Protein AF-A0A524K9Z1-F1 (afdb_monomer)

Solvent-accessible surface area (backbone atoms only — not comparable to full-atom values): 7132 Å² total; per-residue (Å²): 140,82,87,85,86,83,87,78,88,83,81,84,80,97,80,76,71,67,73,62,54,54,52,52,52,53,52,51,51,51,55,64,69,67,51,78,83,83,82,76,74,99,53,95,66,70,88,69,88,67,90,90,70,89,63,47,56,59,92,80,84,84,31,37,86,36,70,69,39,33,73,72,55,42,66,46,41,68,66,55,51,52,41,33,39,64,39,36,74,43,70,43,70,88,71,46,81,44,62,52,98,60,48,37,76,46,112

Secondary structure (DSSP, 8-state):
--PPP----------SSSHHHHHHHHHHHHHHHTS----S-S-TTTT--S--S-----SS---TTSHHHHHTT----HHHHHHHHTT--EE-TTS-EE--SS--S--

Sequence (107 aa):
MAAAVLVLAASGMAAGAEQGLLHRADDIKAATAAMPAKDKSYSPYANRAYPTRPYFGDTHHHTANSGDAFFNGDRLGPEEAYRFARGEQVTSSTGIEVKLSRPMDFL

pLDDT: mean 78.12, std 22.02, range [35.31, 98.62]

Mean predicted aligned error: 16.41 Å

Radius of gyration: 41.53 Å; Cα contacts (8 Å, |Δi|>4): 87; chains: 1; bounding box: 53×26×131 Å

Foldseek 3Di:
DDDDDDDDDDDDDPPDPPVVVVVVVVVVVVVVVPDPPDDDDPDPCPPDPDDPDAQADDPDDDACVDPVVVVVQHDHHPVQVQCQLQFHWDQGSVRDIDTDPHHHPYD

Structure (mmCIF, N/CA/C/O backbone):
data_AF-A0A524K9Z1-F1
#
_entry.id   AF-A0A524K9Z1-F1
#
loop_
_atom_site.group_PDB
_atom_site.id
_atom_site.type_symbol
_atom_site.label_atom_id
_atom_site.label_alt_id
_atom_site.label_comp_id
_atom_site.label_asym_id
_atom_site.label_entity_id
_atom_site.label_seq_id
_atom_site.pdbx_PDB_ins_code
_atom_site.Cartn_x
_atom_site.Cartn_y
_atom_site.Cartn_z
_atom_site.occupancy
_atom_site.B_iso_or_equiv
_atom_site.auth_seq_id
_atom_site.aut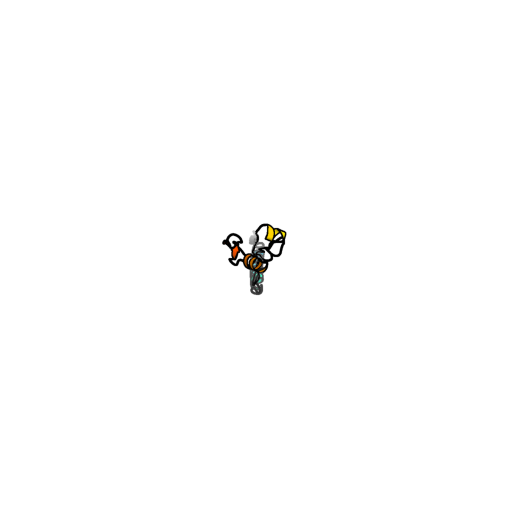h_comp_id
_atom_site.auth_asym_id
_atom_site.auth_atom_id
_atom_site.pdbx_PDB_model_num
ATOM 1 N N . MET A 1 1 ? 38.544 -17.663 -117.141 1.00 45.19 1 MET A N 1
ATOM 2 C CA . MET A 1 1 ? 39.557 -17.681 -116.059 1.00 45.19 1 MET A CA 1
ATOM 3 C C . MET A 1 1 ? 39.475 -16.320 -115.378 1.00 45.19 1 MET A C 1
ATOM 5 O O . MET A 1 1 ? 39.585 -15.348 -116.099 1.00 45.19 1 MET A O 1
ATOM 9 N N . ALA A 1 2 ? 39.173 -16.121 -114.099 1.00 39.25 2 ALA A N 1
ATOM 10 C CA . ALA A 1 2 ? 39.046 -16.988 -112.934 1.00 39.25 2 ALA A CA 1
ATOM 11 C C . ALA A 1 2 ? 37.897 -16.452 -112.047 1.00 39.25 2 ALA A C 1
ATOM 13 O O . ALA A 1 2 ? 37.700 -15.241 -111.972 1.00 39.25 2 ALA A O 1
ATOM 14 N N . ALA A 1 3 ? 37.131 -17.341 -111.413 1.00 38.28 3 ALA A N 1
ATOM 15 C CA . ALA A 1 3 ? 36.104 -16.979 -110.437 1.00 38.28 3 ALA A CA 1
ATOM 16 C C . ALA A 1 3 ? 36.734 -16.950 -109.036 1.00 38.28 3 ALA A C 1
ATOM 18 O O . ALA A 1 3 ? 37.383 -17.915 -108.636 1.00 38.28 3 ALA A O 1
ATOM 19 N N . ALA A 1 4 ? 36.565 -15.845 -108.310 1.00 39.56 4 ALA A N 1
ATOM 20 C CA . ALA A 1 4 ? 37.036 -15.699 -106.939 1.00 39.56 4 ALA A CA 1
ATOM 21 C C . ALA A 1 4 ? 35.982 -16.240 -105.961 1.00 39.56 4 ALA A C 1
ATOM 23 O O . ALA A 1 4 ? 34.847 -15.769 -105.931 1.00 39.56 4 ALA A O 1
ATOM 24 N N . VAL A 1 5 ? 36.374 -17.234 -105.165 1.00 43.34 5 VAL A N 1
ATOM 25 C CA . VAL A 1 5 ? 35.633 -17.714 -103.995 1.00 43.34 5 VAL A CA 1
ATOM 26 C C . VAL A 1 5 ? 36.049 -16.856 -102.805 1.00 43.34 5 VAL A C 1
ATOM 28 O O . VAL A 1 5 ? 37.233 -16.801 -102.478 1.00 43.34 5 VAL A O 1
ATOM 31 N N . LEU A 1 6 ? 35.088 -16.220 -102.136 1.00 35.31 6 LEU A N 1
ATOM 32 C CA . LEU A 1 6 ? 35.284 -15.660 -100.802 1.00 35.31 6 LEU A CA 1
ATOM 33 C C . LEU A 1 6 ? 34.222 -16.247 -99.873 1.00 35.31 6 LEU A C 1
ATOM 35 O O . LEU A 1 6 ? 33.067 -15.833 -99.879 1.00 35.31 6 LEU A O 1
ATOM 39 N N . VAL A 1 7 ? 34.632 -17.241 -99.088 1.00 42.94 7 VAL A N 1
ATOM 40 C CA . VAL A 1 7 ? 33.912 -17.677 -97.892 1.00 42.94 7 VAL A CA 1
ATOM 41 C C . VAL A 1 7 ? 34.475 -16.857 -96.740 1.00 42.94 7 VAL A C 1
ATOM 43 O O . VAL A 1 7 ? 35.656 -16.982 -96.424 1.00 42.94 7 VAL A O 1
ATOM 46 N N . LEU A 1 8 ? 33.642 -16.036 -96.104 1.00 38.06 8 LEU A N 1
ATOM 47 C CA . LEU A 1 8 ? 33.940 -15.513 -94.777 1.00 38.06 8 LEU A CA 1
ATOM 48 C C . LEU A 1 8 ? 32.784 -15.873 -93.847 1.00 38.06 8 LEU A C 1
ATOM 50 O O . LEU A 1 8 ? 31.710 -15.279 -93.891 1.00 38.06 8 LEU A O 1
ATOM 54 N N . ALA A 1 9 ? 33.019 -16.892 -93.026 1.00 46.72 9 ALA A N 1
ATOM 55 C CA . ALA A 1 9 ? 32.232 -17.150 -91.837 1.00 46.72 9 ALA A CA 1
ATOM 56 C C . ALA A 1 9 ? 32.603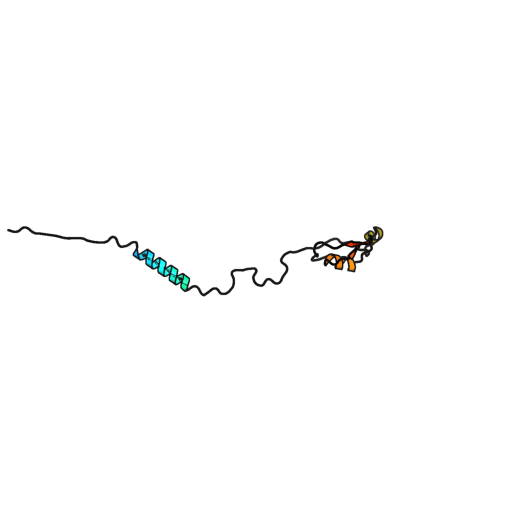 -16.095 -90.785 1.00 46.72 9 ALA A C 1
ATOM 58 O O . ALA A 1 9 ? 33.765 -15.993 -90.401 1.00 46.72 9 ALA A O 1
ATOM 59 N N . ALA A 1 10 ? 31.623 -15.330 -90.309 1.00 41.97 10 ALA A N 1
ATOM 60 C CA . ALA A 1 10 ? 31.737 -14.573 -89.069 1.00 41.97 10 ALA A CA 1
ATOM 61 C C . ALA A 1 10 ? 30.805 -15.221 -88.043 1.00 41.97 10 ALA A C 1
ATOM 63 O O . ALA A 1 10 ? 29.618 -14.919 -87.945 1.00 41.97 10 ALA A O 1
ATOM 64 N N . SER A 1 11 ? 31.360 -16.194 -87.330 1.00 47.41 11 SER A N 1
ATOM 65 C CA . SER A 1 11 ? 30.848 -16.696 -86.063 1.00 47.41 11 SER A CA 1
ATOM 66 C C . SER A 1 11 ? 31.181 -15.715 -84.935 1.00 47.41 11 SER A C 1
ATOM 68 O O . SER A 1 11 ? 32.319 -15.260 -84.849 1.00 47.41 11 SER A O 1
ATOM 70 N N . GLY A 1 12 ? 30.234 -15.511 -84.016 1.00 40.16 12 GLY A N 1
ATOM 71 C CA . GLY A 1 12 ? 30.471 -14.909 -82.697 1.00 40.16 12 GLY A CA 1
ATOM 72 C C . GLY A 1 12 ? 30.195 -13.400 -82.643 1.00 40.16 12 GLY A C 1
ATOM 73 O O . GLY A 1 12 ? 30.453 -12.685 -83.595 1.00 40.16 12 GLY A O 1
ATOM 74 N N . MET A 1 13 ? 29.643 -12.822 -81.577 1.00 43.31 13 MET A N 1
ATOM 75 C CA . MET A 1 13 ? 29.561 -13.263 -80.186 1.00 43.31 13 MET A CA 1
ATOM 76 C C . MET A 1 13 ? 28.288 -12.693 -79.546 1.00 43.31 13 MET A C 1
ATOM 78 O O . MET A 1 13 ? 28.147 -11.483 -79.394 1.00 43.31 13 MET A O 1
ATOM 82 N N . ALA A 1 14 ? 27.397 -13.575 -79.098 1.00 51.97 14 ALA A N 1
ATOM 83 C CA . ALA A 1 14 ? 26.523 -13.297 -77.967 1.00 51.97 14 ALA A CA 1
ATOM 84 C C . ALA A 1 14 ? 27.235 -13.837 -76.719 1.00 51.97 14 ALA A C 1
ATOM 86 O O . ALA A 1 14 ? 27.067 -14.997 -76.368 1.00 51.97 14 ALA A O 1
ATOM 87 N N . ALA A 1 15 ? 28.112 -13.044 -76.105 1.00 52.91 15 ALA A N 1
ATOM 88 C CA . ALA A 1 15 ? 28.769 -13.417 -74.850 1.00 52.91 15 ALA A CA 1
ATOM 89 C C . ALA A 1 15 ? 29.291 -12.158 -74.151 1.00 52.91 15 ALA A C 1
ATOM 91 O O . ALA A 1 15 ? 30.462 -11.813 -74.246 1.00 52.91 15 ALA A O 1
ATOM 92 N N . GLY A 1 16 ? 28.391 -11.422 -73.502 1.00 45.88 16 GLY A N 1
ATOM 93 C CA . GLY A 1 16 ? 28.773 -10.253 -72.701 1.00 45.88 16 GLY A CA 1
ATOM 94 C C . GLY A 1 16 ? 27.941 -10.038 -71.438 1.00 45.88 16 GLY A C 1
ATOM 95 O O . GLY A 1 16 ? 28.365 -9.291 -70.566 1.00 45.88 16 GLY A O 1
ATOM 96 N N . ALA A 1 17 ? 26.782 -10.693 -71.302 1.00 48.91 17 ALA A N 1
ATOM 97 C CA . ALA A 1 17 ? 25.879 -10.468 -70.171 1.00 48.91 17 ALA A CA 1
ATOM 98 C C . ALA A 1 17 ? 26.023 -11.504 -69.037 1.00 48.91 17 ALA A C 1
ATOM 100 O O . ALA A 1 17 ? 25.839 -11.151 -67.876 1.00 48.91 17 ALA A O 1
ATOM 101 N N . GLU A 1 18 ? 26.388 -12.759 -69.329 1.00 47.06 18 GLU A N 1
ATOM 102 C CA . GLU A 1 18 ? 26.460 -13.802 -68.287 1.00 47.06 18 GLU A CA 1
ATOM 103 C C . GLU A 1 18 ? 27.706 -13.701 -67.397 1.00 47.06 18 GLU A C 1
ATOM 105 O O . GLU A 1 18 ? 27.645 -13.984 -66.203 1.00 47.06 18 GLU A O 1
ATOM 110 N N . GLN A 1 19 ? 28.833 -13.231 -67.932 1.00 46.62 19 GLN A N 1
ATOM 111 C CA . GLN A 1 19 ? 30.118 -13.249 -67.221 1.00 46.62 19 GLN A CA 1
ATOM 112 C C . GLN A 1 19 ? 30.190 -12.260 -66.040 1.00 46.62 19 GLN A C 1
ATOM 114 O O . GLN A 1 19 ? 30.980 -12.458 -65.117 1.00 46.62 19 GLN A O 1
ATOM 119 N N . GLY A 1 20 ? 29.334 -11.229 -66.032 1.00 40.28 20 GLY A N 1
ATOM 120 C CA . GLY A 1 20 ? 29.210 -10.267 -64.929 1.00 40.28 20 GLY A CA 1
ATOM 121 C C . GLY A 1 20 ? 28.288 -10.721 -63.788 1.00 40.28 20 GLY A C 1
ATOM 122 O O . GLY A 1 20 ? 28.418 -10.232 -62.667 1.00 40.28 20 GLY A O 1
ATOM 123 N N . LEU A 1 21 ? 27.376 -11.669 -64.038 1.00 52.91 21 LEU A N 1
ATOM 124 C CA . LEU A 1 21 ? 26.465 -12.194 -63.014 1.00 52.91 21 LEU A CA 1
ATOM 125 C C . LEU A 1 21 ? 27.154 -13.238 -62.122 1.00 52.91 21 LEU A C 1
ATOM 127 O O . LEU A 1 21 ? 26.898 -13.288 -60.920 1.00 52.91 21 LEU A O 1
ATOM 131 N N . LEU A 1 22 ? 28.058 -14.026 -62.710 1.00 53.94 22 LEU A N 1
ATOM 132 C CA . LEU A 1 22 ? 28.828 -15.062 -62.018 1.00 53.94 22 LEU A CA 1
ATOM 133 C C . LEU A 1 22 ? 29.843 -14.447 -61.042 1.00 53.94 22 LEU A C 1
ATOM 135 O O . LEU A 1 22 ? 29.838 -14.806 -59.869 1.00 53.94 22 LEU A O 1
ATOM 139 N N . HIS A 1 23 ? 30.601 -13.428 -61.476 1.00 53.28 23 HIS A N 1
ATOM 140 C CA . HIS A 1 23 ? 31.504 -12.684 -60.586 1.00 53.28 23 HIS A CA 1
ATOM 141 C C . HIS A 1 23 ? 30.753 -12.056 -59.410 1.00 53.28 23 HIS A C 1
ATOM 143 O O . HIS A 1 23 ? 31.162 -12.226 -58.271 1.00 53.28 23 HIS A O 1
ATOM 149 N N . ARG A 1 24 ? 29.586 -11.439 -59.648 1.00 59.12 24 ARG A N 1
ATOM 150 C CA . ARG A 1 24 ? 28.768 -10.866 -58.570 1.00 59.12 24 ARG A CA 1
ATOM 151 C C . ARG A 1 24 ? 28.317 -11.921 -57.553 1.00 59.12 24 ARG A C 1
ATOM 153 O O . ARG A 1 24 ? 28.231 -11.611 -56.371 1.00 59.12 24 ARG A O 1
ATOM 160 N N . ALA A 1 25 ? 28.006 -13.143 -57.981 1.00 58.72 25 ALA A N 1
ATOM 1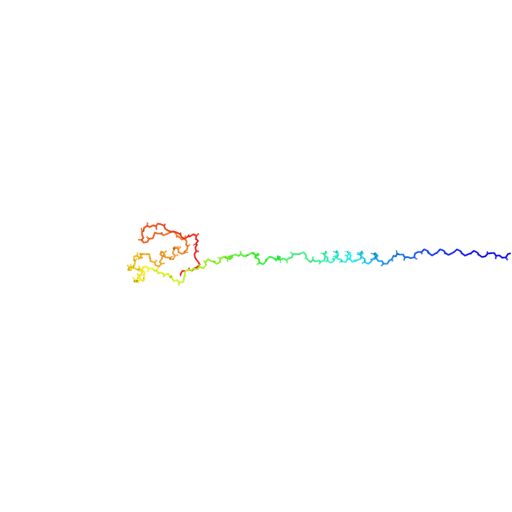61 C CA . ALA A 1 25 ? 27.619 -14.221 -57.071 1.00 58.72 25 ALA A CA 1
ATOM 162 C C . ALA A 1 25 ? 28.804 -14.708 -56.218 1.00 58.72 25 ALA A C 1
ATOM 164 O O . ALA A 1 25 ? 28.641 -14.939 -55.017 1.00 58.72 25 ALA A O 1
ATOM 165 N N . ASP A 1 26 ? 29.991 -14.798 -56.816 1.00 64.25 26 ASP A N 1
ATOM 166 C CA . ASP A 1 26 ? 31.227 -15.171 -56.127 1.00 64.25 26 ASP A CA 1
ATOM 167 C C . ASP A 1 26 ? 31.713 -14.065 -55.175 1.00 64.25 26 ASP A C 1
ATOM 169 O O . ASP A 1 26 ? 32.117 -14.360 -54.049 1.00 64.25 26 ASP A O 1
ATOM 173 N N . ASP A 1 27 ? 31.554 -12.796 -55.558 1.00 61.59 27 ASP A N 1
ATOM 174 C CA . ASP A 1 27 ? 31.836 -11.618 -54.730 1.00 61.59 27 ASP A CA 1
ATOM 17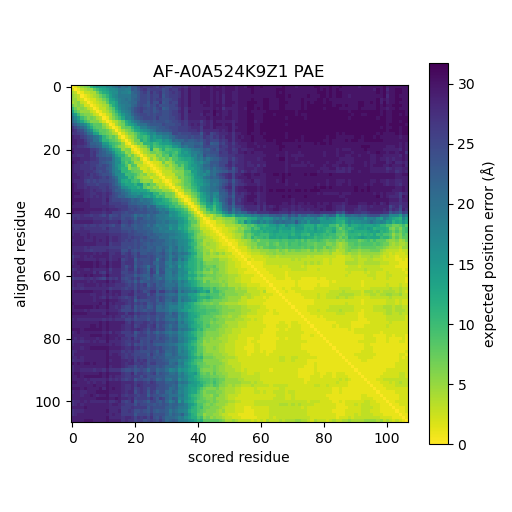5 C C . ASP A 1 27 ? 30.909 -11.560 -53.505 1.00 61.59 27 ASP A C 1
ATOM 177 O O . ASP A 1 27 ? 31.350 -11.294 -52.385 1.00 61.59 27 ASP A O 1
ATOM 181 N N . ILE A 1 28 ? 29.617 -11.863 -53.689 1.00 60.34 28 ILE A N 1
ATOM 182 C CA . ILE A 1 28 ? 28.626 -11.942 -52.602 1.00 60.34 28 ILE A CA 1
ATOM 183 C C . ILE A 1 28 ? 28.961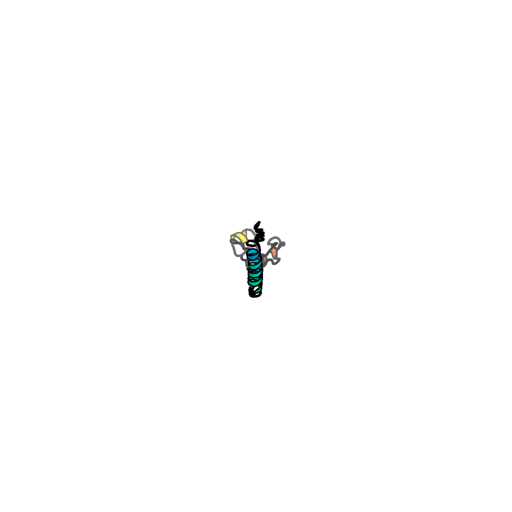 -13.108 -51.663 1.00 60.34 28 ILE A C 1
ATOM 185 O O . ILE A 1 28 ? 28.917 -12.951 -50.442 1.00 60.34 28 ILE A O 1
ATOM 189 N N . LYS A 1 29 ? 29.345 -14.264 -52.214 1.00 61.97 29 LYS A N 1
ATOM 190 C CA . LYS A 1 29 ? 29.733 -15.451 -51.443 1.00 61.97 29 LYS A CA 1
ATOM 191 C C . LYS A 1 29 ? 31.009 -15.208 -50.629 1.00 61.97 29 LYS A C 1
ATOM 193 O O . LYS A 1 29 ? 31.042 -15.540 -49.442 1.00 61.97 29 LYS A O 1
ATOM 198 N N . ALA A 1 30 ? 32.021 -14.575 -51.220 1.00 62.53 30 ALA A N 1
ATOM 199 C CA . ALA A 1 30 ? 33.259 -14.189 -50.545 1.00 62.53 30 ALA A CA 1
ATOM 200 C C . ALA A 1 30 ? 33.014 -13.134 -49.453 1.00 62.53 30 ALA A C 1
ATOM 202 O O . ALA A 1 30 ? 33.539 -13.264 -48.346 1.00 62.53 30 ALA A O 1
ATOM 203 N N . ALA A 1 31 ? 32.145 -12.150 -49.709 1.00 60.72 31 ALA A N 1
ATOM 204 C CA . ALA A 1 31 ? 31.743 -11.156 -48.716 1.00 60.72 31 ALA A CA 1
ATOM 205 C C . ALA A 1 31 ? 30.998 -11.786 -47.524 1.00 60.72 31 ALA A C 1
ATOM 207 O O . ALA A 1 31 ? 31.245 -11.403 -46.381 1.00 60.72 31 ALA A O 1
ATOM 208 N N . THR A 1 32 ? 30.142 -12.792 -47.754 1.00 58.59 32 THR A N 1
ATOM 209 C CA . THR A 1 32 ? 29.475 -13.530 -46.663 1.00 58.59 32 THR A CA 1
ATOM 210 C C . THR A 1 32 ? 30.416 -14.445 -45.876 1.00 58.59 32 THR A C 1
ATOM 212 O O . THR A 1 32 ? 30.211 -14.634 -44.680 1.00 58.59 32 THR A O 1
ATOM 215 N N . ALA A 1 33 ? 31.464 -14.980 -46.511 1.00 61.31 33 ALA A N 1
ATOM 216 C CA . ALA A 1 33 ? 32.469 -15.826 -45.864 1.00 61.31 33 ALA A CA 1
ATOM 217 C C . ALA A 1 33 ? 33.495 -15.026 -45.036 1.00 61.31 33 ALA A C 1
ATOM 219 O O . ALA A 1 33 ? 34.099 -15.574 -44.116 1.00 61.31 33 ALA A O 1
ATOM 220 N N . ALA A 1 34 ? 33.674 -13.737 -45.343 1.00 57.81 34 ALA A N 1
ATOM 221 C CA . ALA A 1 34 ? 34.571 -12.823 -44.636 1.00 57.81 34 ALA A CA 1
ATOM 222 C C . ALA A 1 34 ? 33.902 -12.071 -43.471 1.00 57.81 34 ALA A C 1
ATOM 224 O O . ALA A 1 34 ? 34.567 -11.295 -42.781 1.00 57.81 34 ALA A O 1
ATOM 225 N N . MET A 1 35 ? 32.600 -12.278 -43.227 1.00 54.69 35 MET A N 1
ATOM 226 C CA . MET A 1 35 ? 31.961 -11.712 -42.042 1.00 54.69 35 MET A CA 1
ATOM 227 C C . MET A 1 35 ? 32.471 -12.460 -40.805 1.00 54.69 35 MET A C 1
ATOM 229 O O . MET A 1 35 ? 32.289 -13.678 -40.722 1.00 54.69 35 MET A O 1
ATOM 233 N N . PRO A 1 36 ? 33.105 -11.773 -39.837 1.00 60.62 36 PRO A N 1
ATOM 234 C CA . PRO A 1 36 ? 33.557 -12.420 -38.616 1.00 60.62 36 PRO A CA 1
ATOM 235 C C . PRO A 1 36 ? 32.370 -13.117 -37.949 1.00 60.62 36 PRO A C 1
ATOM 237 O O . PRO A 1 36 ? 31.287 -12.542 -37.807 1.00 60.62 36 PRO A O 1
ATOM 240 N N . ALA A 1 37 ? 32.574 -14.382 -37.580 1.00 60.25 37 ALA A N 1
ATOM 241 C CA . ALA A 1 37 ? 31.577 -15.217 -36.939 1.00 60.25 37 ALA A CA 1
ATOM 242 C C . ALA A 1 37 ? 31.078 -14.555 -35.645 1.00 60.25 37 ALA A C 1
ATOM 244 O O . ALA A 1 37 ? 31.718 -14.622 -34.607 1.00 60.25 37 ALA A O 1
ATOM 245 N N . LYS A 1 38 ? 29.919 -13.901 -35.755 1.00 61.59 38 LYS A N 1
ATOM 246 C CA . LYS A 1 38 ? 28.857 -13.782 -34.752 1.00 61.59 38 LYS A CA 1
ATOM 247 C C . LYS A 1 38 ? 29.329 -13.729 -33.292 1.00 61.59 38 LYS A C 1
ATOM 249 O O . LYS A 1 38 ? 28.938 -14.579 -32.498 1.00 61.59 38 LYS A O 1
ATOM 254 N N . ASP A 1 39 ? 30.054 -12.680 -32.915 1.00 61.34 39 ASP A N 1
ATOM 255 C CA . ASP A 1 39 ? 30.222 -12.357 -31.501 1.00 61.34 39 ASP A CA 1
ATOM 256 C C . ASP A 1 39 ? 29.209 -11.297 -31.050 1.00 61.34 39 ASP A C 1
ATOM 258 O O . ASP A 1 39 ? 29.217 -10.151 -31.496 1.00 61.34 39 ASP A O 1
ATOM 262 N N . LYS A 1 40 ? 28.372 -11.735 -30.097 1.00 61.59 40 LYS A N 1
ATOM 263 C CA . LYS A 1 40 ? 27.518 -10.966 -29.172 1.00 61.59 40 LYS A CA 1
ATOM 264 C C . LYS A 1 40 ? 26.161 -10.497 -29.714 1.00 61.59 40 LYS A C 1
ATOM 266 O O . LYS A 1 40 ? 25.920 -9.329 -29.968 1.00 61.59 40 LYS A O 1
ATOM 271 N N . SER A 1 41 ? 25.248 -11.471 -29.777 1.00 62.62 41 SER A N 1
ATOM 272 C CA . SER A 1 41 ? 23.807 -11.363 -29.484 1.00 62.62 41 SER A CA 1
ATOM 273 C C . SER A 1 41 ? 23.089 -10.068 -29.909 1.00 62.62 41 SER A C 1
ATOM 275 O O . SER A 1 41 ? 23.100 -9.072 -29.195 1.00 62.62 41 SER A O 1
ATOM 277 N N . TYR A 1 42 ? 22.282 -10.154 -30.971 1.00 67.62 42 TYR A N 1
ATOM 278 C CA . TYR A 1 42 ? 21.231 -9.179 -31.325 1.00 67.62 42 TYR A CA 1
ATOM 279 C C . TYR A 1 42 ? 20.090 -9.092 -30.274 1.00 67.62 42 TYR A C 1
ATOM 281 O O . TYR A 1 42 ? 19.051 -8.494 -30.524 1.00 67.62 42 TYR A O 1
ATOM 289 N N . SER A 1 43 ? 20.227 -9.718 -29.098 1.00 79.50 43 SER A N 1
ATOM 290 C CA . SER A 1 43 ? 19.169 -9.778 -28.085 1.00 79.50 43 SER A CA 1
ATOM 291 C C . SER A 1 43 ? 19.340 -8.686 -27.020 1.00 79.50 43 SER A C 1
ATOM 293 O O . SER A 1 43 ? 20.164 -8.854 -26.116 1.00 79.50 43 SER A O 1
ATOM 295 N N . PRO A 1 44 ? 18.530 -7.609 -27.046 1.00 73.81 44 PRO A N 1
ATOM 296 C CA . PRO A 1 44 ? 18.560 -6.542 -26.037 1.00 73.81 44 PRO A CA 1
ATOM 297 C C . PRO A 1 44 ? 18.102 -6.999 -24.640 1.00 73.81 44 PRO A C 1
ATOM 299 O O . PRO A 1 44 ? 18.198 -6.249 -23.670 1.00 73.81 44 PRO A O 1
ATOM 302 N N . TYR A 1 45 ? 17.596 -8.229 -24.526 1.00 78.62 45 TYR A N 1
ATOM 303 C CA . TYR A 1 45 ? 17.111 -8.825 -23.282 1.00 78.62 45 TYR A CA 1
ATOM 304 C C . TYR A 1 45 ? 18.060 -9.882 -22.701 1.00 78.62 45 TYR A C 1
ATOM 306 O O . TYR A 1 45 ? 17.757 -10.450 -21.651 1.00 78.62 45 TYR A O 1
ATOM 314 N N . ALA A 1 46 ? 19.191 -10.170 -23.356 1.00 85.56 46 ALA A N 1
ATOM 315 C CA . ALA A 1 46 ? 20.143 -11.155 -22.853 1.00 85.56 46 ALA A CA 1
ATOM 316 C C . ALA A 1 46 ? 20.654 -10.769 -21.451 1.00 85.56 46 ALA A C 1
ATOM 318 O O . ALA A 1 46 ? 21.004 -9.616 -21.205 1.00 85.56 46 ALA A O 1
ATOM 319 N N . ASN A 1 47 ? 20.707 -11.750 -20.542 1.00 81.94 47 ASN A N 1
ATOM 320 C CA . ASN A 1 47 ? 21.189 -11.612 -19.159 1.00 81.94 47 ASN A CA 1
ATOM 321 C C . ASN A 1 47 ? 20.413 -10.616 -18.279 1.00 81.94 47 ASN A C 1
ATOM 323 O O . ASN A 1 47 ? 20.955 -10.077 -17.313 1.00 81.94 47 ASN A O 1
ATOM 327 N N . ARG A 1 48 ? 19.133 -10.367 -18.574 1.00 84.56 48 ARG A N 1
ATOM 328 C CA . ARG A 1 48 ? 18.286 -9.558 -17.695 1.00 84.56 48 ARG A CA 1
ATOM 329 C C . ARG A 1 48 ? 18.003 -10.300 -16.383 1.00 84.56 48 ARG A C 1
ATOM 331 O O . ARG A 1 48 ? 17.319 -11.316 -16.388 1.00 84.56 48 ARG A O 1
ATOM 338 N N . ALA A 1 49 ? 18.472 -9.742 -15.270 1.00 87.56 49 ALA A N 1
ATOM 339 C CA . ALA A 1 49 ? 18.275 -10.280 -13.920 1.00 87.56 49 ALA A CA 1
ATOM 340 C C . ALA A 1 49 ? 17.382 -9.386 -13.033 1.00 87.56 49 ALA A C 1
ATOM 342 O O . ALA A 1 49 ? 17.495 -9.408 -11.813 1.00 87.56 49 ALA A O 1
ATOM 343 N N . TYR A 1 50 ? 16.514 -8.571 -13.641 1.00 84.81 50 TYR A N 1
ATOM 344 C CA . TYR A 1 50 ? 15.625 -7.643 -12.936 1.00 84.81 50 TYR A CA 1
ATOM 345 C C . TYR A 1 50 ? 14.160 -7.808 -13.374 1.00 84.81 50 TYR A C 1
ATOM 347 O O . TYR A 1 50 ? 13.910 -8.221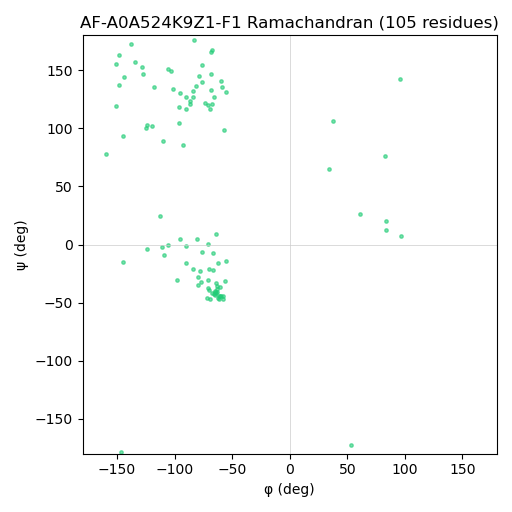 -14.515 1.00 84.81 50 TYR A O 1
ATOM 355 N N . PRO A 1 51 ? 13.183 -7.478 -12.504 1.00 83.75 51 PRO A N 1
ATOM 356 C CA . PRO A 1 51 ? 11.763 -7.553 -12.839 1.00 83.75 51 PRO A CA 1
ATOM 357 C C . PRO A 1 51 ? 11.408 -6.660 -14.034 1.00 83.75 51 PRO A C 1
ATOM 359 O O . PRO A 1 51 ? 11.902 -5.544 -14.166 1.00 83.75 51 PRO A O 1
ATOM 362 N N . THR A 1 52 ? 10.534 -7.143 -14.918 1.00 88.94 52 THR A N 1
ATOM 363 C CA . THR A 1 52 ? 10.095 -6.414 -16.129 1.00 88.94 52 THR A CA 1
ATOM 364 C C . THR A 1 52 ? 8.644 -5.968 -16.084 1.00 88.94 52 THR A C 1
ATOM 366 O O . THR A 1 52 ? 8.158 -5.335 -17.019 1.00 88.94 52 THR A O 1
ATOM 369 N N . ARG A 1 53 ? 7.949 -6.317 -15.004 1.00 90.19 53 ARG A N 1
ATOM 370 C CA . ARG A 1 53 ? 6.550 -5.996 -14.771 1.00 90.19 53 ARG A CA 1
ATOM 371 C C . ARG A 1 53 ? 6.488 -5.157 -13.501 1.00 90.19 53 ARG A C 1
ATOM 373 O O . ARG A 1 53 ? 6.618 -5.747 -12.432 1.00 90.19 53 ARG A O 1
ATOM 380 N N . PRO A 1 54 ? 6.334 -3.827 -13.604 1.00 90.75 54 PRO A N 1
ATOM 381 C CA . PRO A 1 54 ? 6.063 -3.021 -12.427 1.00 90.75 54 PRO A CA 1
ATOM 382 C C . PRO A 1 54 ? 4.686 -3.414 -11.895 1.00 90.75 54 PRO A C 1
ATOM 384 O O . PRO A 1 54 ? 3.699 -3.461 -12.637 1.00 90.75 54 PRO A O 1
ATOM 387 N N . TYR A 1 55 ? 4.636 -3.749 -10.617 1.00 92.44 55 TYR A N 1
ATOM 388 C CA . TYR A 1 55 ? 3.408 -4.043 -9.900 1.00 92.44 55 TYR A CA 1
ATOM 389 C C . TYR A 1 55 ? 2.812 -2.794 -9.256 1.00 92.44 55 TYR A C 1
ATOM 391 O O . TYR A 1 55 ? 1.609 -2.800 -8.966 1.00 92.44 55 TYR A O 1
ATOM 399 N N . PHE A 1 56 ? 3.605 -1.723 -9.139 1.00 94.56 56 PHE A N 1
ATOM 400 C CA . PHE A 1 56 ? 3.226 -0.475 -8.481 1.00 94.56 56 PHE A CA 1
ATOM 401 C C . PHE A 1 56 ? 2.711 -0.737 -7.059 1.00 94.56 56 PHE A C 1
ATOM 403 O O . PHE A 1 56 ? 2.811 -1.851 -6.536 1.00 94.56 56 PHE A O 1
ATOM 410 N N . GLY A 1 57 ? 2.199 0.300 -6.418 1.00 96.19 57 GLY A N 1
ATOM 411 C CA . GLY A 1 57 ? 1.755 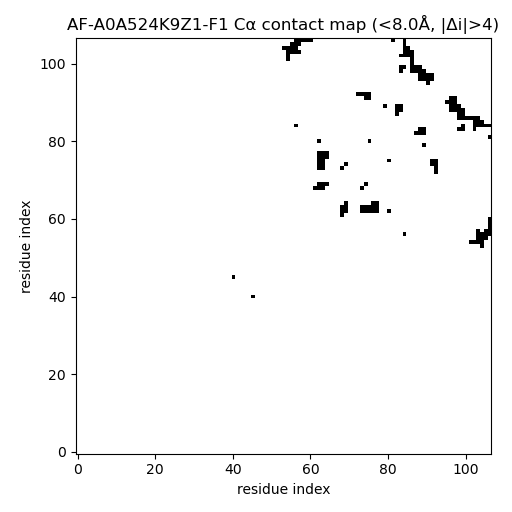0.246 -5.041 1.00 96.19 57 GLY A CA 1
ATOM 412 C C . GLY A 1 57 ? 0.573 1.149 -4.771 1.00 96.19 57 GLY A C 1
ATOM 413 O O . GLY A 1 57 ? 0.056 1.811 -5.676 1.00 96.19 57 GLY A O 1
ATOM 414 N N . ASP A 1 58 ? 0.160 1.143 -3.515 1.00 96.75 58 ASP A N 1
ATOM 415 C CA . ASP A 1 58 ? -0.795 2.106 -2.992 1.00 96.75 58 ASP A CA 1
ATOM 416 C C . ASP A 1 58 ? -0.075 3.433 -2.716 1.00 96.75 58 ASP A C 1
ATOM 418 O O . ASP A 1 58 ? 1.100 3.454 -2.359 1.00 96.75 58 ASP A O 1
ATOM 422 N N . THR A 1 59 ? -0.759 4.552 -2.926 1.00 97.12 59 THR A N 1
ATOM 423 C CA . THR A 1 59 ? -0.241 5.888 -2.587 1.00 97.12 59 THR A CA 1
ATOM 424 C C . THR A 1 59 ? -0.968 6.499 -1.398 1.00 97.12 59 THR A C 1
ATOM 426 O O . THR A 1 59 ? -0.579 7.566 -0.926 1.00 97.12 59 THR A O 1
ATOM 429 N N . HIS A 1 60 ? -2.058 5.876 -0.951 1.00 97.00 60 HIS A N 1
ATOM 430 C CA . HIS A 1 60 ? -2.879 6.362 0.143 1.00 97.00 60 HIS A CA 1
ATOM 431 C C . HIS A 1 60 ? -3.412 5.169 0.928 1.00 97.00 60 HIS A C 1
ATOM 433 O O . HIS A 1 60 ? -4.489 4.649 0.651 1.00 97.00 60 HIS A O 1
ATOM 439 N N . HIS A 1 61 ? -2.682 4.798 1.974 1.00 95.81 61 HIS A N 1
ATOM 440 C CA . HIS A 1 61 ? -3.044 3.684 2.836 1.00 95.81 61 HIS A CA 1
ATOM 441 C C . HIS A 1 61 ? -3.304 4.141 4.273 1.00 95.81 61 HIS A C 1
ATOM 443 O O . HIS A 1 61 ? -2.536 4.919 4.842 1.00 95.81 61 HIS A O 1
ATOM 449 N N . HIS A 1 62 ? -4.383 3.638 4.870 1.00 97.44 62 HIS A N 1
ATOM 450 C CA . HIS A 1 62 ? -4.711 3.863 6.273 1.00 97.44 62 HIS A CA 1
ATOM 451 C C . HIS A 1 62 ? -4.366 2.631 7.102 1.00 97.44 62 HIS A C 1
ATOM 453 O O . HIS A 1 62 ? -4.425 1.507 6.619 1.00 97.44 62 HIS A O 1
ATOM 459 N N . THR A 1 63 ? -4.007 2.867 8.358 1.00 98.00 63 THR A N 1
ATOM 460 C CA . THR A 1 63 ? -3.781 1.815 9.353 1.00 98.00 63 THR A CA 1
ATOM 461 C C . THR A 1 63 ? -4.402 2.250 10.672 1.00 98.00 63 THR A C 1
ATOM 463 O O . THR A 1 63 ? -4.737 3.429 10.851 1.00 98.00 63 THR A O 1
ATOM 466 N N . ALA A 1 64 ? -4.431 1.354 11.655 1.00 98.06 64 ALA A N 1
ATOM 467 C CA . ALA A 1 64 ? -4.808 1.653 13.035 1.00 98.06 64 ALA A CA 1
ATOM 468 C C . ALA A 1 64 ? -3.983 2.788 13.685 1.00 98.06 64 ALA A C 1
ATOM 470 O O . ALA A 1 64 ? -4.383 3.313 14.721 1.00 98.06 64 ALA A O 1
ATOM 471 N N . ASN A 1 65 ? -2.855 3.200 13.088 1.00 97.31 65 ASN A N 1
ATOM 472 C CA . ASN A 1 65 ? -2.078 4.359 13.535 1.00 97.31 65 ASN A CA 1
ATOM 473 C C . ASN A 1 65 ? -2.712 5.714 13.149 1.00 97.31 65 ASN A C 1
ATOM 475 O O . ASN A 1 65 ? -2.225 6.770 13.544 1.00 97.31 65 ASN A O 1
ATOM 479 N N . SER A 1 66 ? -3.788 5.698 12.361 1.00 97.38 66 SER A N 1
ATOM 480 C CA . SER A 1 66 ? -4.599 6.874 12.050 1.00 97.38 66 SER A CA 1
ATOM 481 C C . SER A 1 66 ? -5.875 6.868 12.891 1.00 97.38 66 SER A C 1
ATOM 483 O O . SER A 1 66 ? -6.531 5.837 13.041 1.00 97.38 66 SER A O 1
ATOM 485 N N . GLY A 1 67 ? -6.214 8.018 13.482 1.00 97.94 67 GLY A N 1
ATOM 486 C CA . GLY A 1 67 ? -7.358 8.118 14.391 1.00 97.94 67 GLY A CA 1
ATOM 487 C C . GLY A 1 67 ? -8.675 7.785 13.695 1.00 97.94 67 GLY A C 1
ATOM 488 O O . GLY A 1 67 ? -9.467 7.011 14.217 1.00 97.94 67 GLY A O 1
ATOM 489 N N . ASP A 1 68 ? -8.886 8.311 12.493 1.00 97.38 68 ASP A N 1
ATOM 490 C CA . ASP A 1 68 ? -10.070 8.064 11.673 1.00 97.38 68 ASP A CA 1
ATOM 491 C C . ASP A 1 68 ? -10.232 6.586 11.296 1.00 97.38 68 ASP A C 1
ATOM 493 O O . ASP A 1 68 ? -11.317 6.034 11.481 1.00 97.38 68 ASP A O 1
ATOM 497 N N . ALA A 1 69 ? -9.172 5.911 10.841 1.00 98.00 69 ALA A N 1
ATOM 498 C CA . ALA A 1 69 ? -9.267 4.489 10.513 1.00 98.00 69 ALA A CA 1
ATOM 499 C C . ALA A 1 69 ? -9.500 3.638 11.763 1.00 98.00 69 ALA A C 1
ATOM 501 O O . ALA A 1 69 ? -10.360 2.755 11.758 1.00 98.00 69 ALA A O 1
ATOM 502 N N . PHE A 1 70 ? -8.812 3.951 12.866 1.00 97.62 70 PHE A N 1
ATOM 503 C CA . PHE A 1 70 ? -9.031 3.266 14.135 1.00 97.62 70 PHE A CA 1
ATOM 504 C C . PHE A 1 70 ? -10.473 3.442 14.636 1.00 97.62 70 PHE A C 1
ATOM 506 O O . PHE A 1 70 ? -11.099 2.467 15.069 1.00 97.62 70 PHE A O 1
ATOM 513 N N . PHE A 1 71 ? -11.028 4.656 14.563 1.00 98.06 71 PHE A N 1
ATOM 514 C CA . PHE A 1 71 ? -12.425 4.916 14.924 1.00 98.06 71 PHE A CA 1
ATOM 515 C C . PHE A 1 71 ? -13.403 4.186 13.997 1.00 98.06 71 PHE A C 1
ATOM 517 O O . PHE A 1 71 ? -14.427 3.698 14.471 1.00 98.06 71 PHE A O 1
ATOM 524 N N . ASN A 1 72 ? -13.056 4.024 12.719 1.00 97.75 72 ASN A N 1
ATOM 525 C CA . ASN A 1 72 ? -13.845 3.276 11.739 1.00 97.75 72 ASN A CA 1
ATOM 526 C C . ASN A 1 72 ? -13.652 1.747 11.809 1.00 97.75 72 ASN A C 1
ATOM 528 O O . ASN A 1 72 ? -14.235 1.021 11.006 1.00 97.75 72 ASN A O 1
ATOM 532 N N . GLY A 1 73 ? -12.888 1.244 12.783 1.00 97.50 73 GLY A N 1
ATOM 533 C CA . GLY A 1 73 ? -12.778 -0.187 13.074 1.00 97.50 73 GLY A CA 1
ATOM 534 C C . GLY A 1 73 ? -11.572 -0.893 12.458 1.00 97.50 73 GLY A C 1
ATOM 535 O O . GLY A 1 73 ? -11.472 -2.110 12.605 1.00 97.50 73 GLY A O 1
ATOM 536 N N . ASP A 1 74 ? -10.642 -0.166 11.835 1.00 97.81 74 ASP A N 1
ATOM 537 C CA . ASP A 1 74 ? -9.357 -0.739 11.441 1.00 97.81 74 ASP A CA 1
ATOM 538 C C . ASP A 1 74 ? -8.516 -1.067 12.685 1.00 97.81 74 ASP A C 1
ATOM 540 O O . ASP A 1 74 ? -8.407 -0.290 13.644 1.00 97.81 74 ASP A O 1
ATOM 544 N N . ARG A 1 75 ? -7.959 -2.272 12.693 1.00 97.75 75 ARG A N 1
ATOM 545 C CA . ARG A 1 75 ? -7.135 -2.826 13.771 1.00 97.75 75 ARG A CA 1
ATOM 546 C C . ARG A 1 75 ? -5.760 -3.278 13.288 1.00 97.75 75 ARG A C 1
ATOM 548 O O . ARG A 1 75 ? -4.968 -3.687 14.129 1.00 97.75 75 ARG A O 1
ATOM 555 N N . LEU A 1 76 ? -5.469 -3.207 11.987 1.00 98.12 76 LEU A N 1
ATOM 556 C CA . LEU A 1 76 ? -4.165 -3.593 11.449 1.00 98.12 76 LEU A CA 1
ATOM 557 C C . LEU A 1 76 ? -3.190 -2.422 11.580 1.00 98.12 76 LEU A C 1
ATOM 559 O O . LEU A 1 76 ? -3.507 -1.283 11.236 1.00 98.12 76 LEU A O 1
ATOM 563 N N . GLY A 1 77 ? -1.996 -2.696 12.095 1.00 98.00 77 GLY A N 1
ATOM 564 C CA . GLY A 1 77 ? -0.929 -1.715 12.186 1.00 98.00 77 GLY A CA 1
ATOM 565 C C . GLY A 1 77 ? -0.137 -1.582 10.879 1.00 98.00 77 GLY A C 1
ATOM 566 O O . GLY A 1 77 ? -0.337 -2.339 9.923 1.00 98.00 77 GLY A O 1
ATOM 567 N N . PRO A 1 78 ? 0.823 -0.638 10.835 1.00 97.69 78 PRO A N 1
ATOM 568 C CA . PRO A 1 78 ? 1.727 -0.473 9.695 1.00 97.69 78 PRO A CA 1
ATOM 569 C C . PRO A 1 78 ? 2.514 -1.735 9.331 1.00 97.69 78 PRO A C 1
ATOM 571 O O . PRO A 1 78 ? 2.815 -1.956 8.160 1.00 97.69 78 PRO A O 1
ATOM 574 N N . GLU A 1 79 ? 2.840 -2.579 10.312 1.00 97.94 79 GLU A N 1
ATOM 575 C CA . GLU A 1 79 ? 3.580 -3.811 10.052 1.00 97.94 79 GLU A CA 1
ATOM 576 C C . GLU A 1 79 ? 2.723 -4.863 9.339 1.00 97.94 79 GLU A C 1
ATOM 578 O O . GLU A 1 79 ? 3.177 -5.429 8.340 1.00 97.94 79 GLU A O 1
ATOM 583 N N . GLU A 1 80 ? 1.483 -5.106 9.780 1.00 98.12 80 GLU A N 1
ATOM 584 C CA . GLU A 1 80 ? 0.578 -6.005 9.057 1.00 98.12 80 GLU A CA 1
ATOM 585 C C . GLU A 1 80 ? 0.259 -5.478 7.657 1.00 98.12 80 GLU A C 1
ATOM 587 O O . GLU A 1 80 ? 0.277 -6.256 6.702 1.00 98.12 80 GLU A O 1
ATOM 592 N N . ALA A 1 81 ? 0.047 -4.167 7.513 1.00 97.88 81 ALA A N 1
ATOM 593 C CA . ALA A 1 81 ? -0.168 -3.531 6.217 1.00 97.88 81 ALA A CA 1
ATOM 594 C C . ALA A 1 81 ? 1.014 -3.781 5.260 1.00 97.88 81 ALA A C 1
ATOM 596 O O . ALA A 1 81 ? 0.823 -4.227 4.125 1.00 97.88 81 ALA A O 1
ATOM 597 N N . TYR A 1 82 ? 2.251 -3.598 5.736 1.00 97.69 82 TYR A N 1
ATOM 598 C CA . TYR A 1 82 ? 3.453 -3.853 4.941 1.00 97.69 82 TYR A CA 1
ATOM 599 C C . TYR A 1 82 ? 3.624 -5.336 4.572 1.00 97.69 82 TYR A C 1
ATOM 601 O O . TYR A 1 82 ? 3.995 -5.663 3.441 1.00 97.69 82 TYR A O 1
ATOM 609 N N . ARG A 1 83 ? 3.330 -6.264 5.491 1.00 98.44 83 ARG A N 1
ATOM 610 C CA . ARG A 1 83 ? 3.327 -7.712 5.199 1.00 98.44 83 ARG A CA 1
ATOM 611 C C . ARG A 1 83 ? 2.286 -8.060 4.136 1.00 98.44 83 ARG A C 1
ATOM 613 O O . ARG A 1 83 ? 2.608 -8.751 3.168 1.00 98.44 83 ARG A O 1
ATOM 620 N N . PHE A 1 84 ? 1.075 -7.525 4.267 1.00 98.19 84 PHE A N 1
ATOM 621 C CA . PHE A 1 84 ? 0.001 -7.725 3.301 1.00 98.19 84 PHE A CA 1
ATOM 622 C C . PHE A 1 84 ? 0.383 -7.213 1.904 1.00 98.19 84 PHE A C 1
ATOM 624 O O . PHE A 1 84 ? 0.229 -7.941 0.922 1.00 98.19 84 PHE A 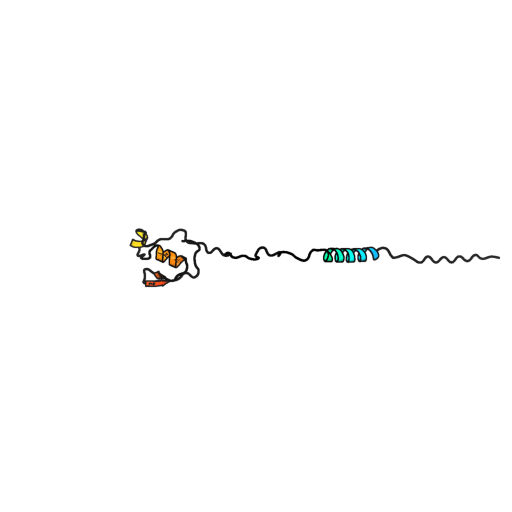O 1
ATOM 631 N N . ALA A 1 85 ? 0.985 -6.022 1.810 1.00 97.94 85 ALA A N 1
ATOM 632 C CA . ALA A 1 85 ? 1.476 -5.456 0.551 1.00 97.94 85 ALA A CA 1
ATOM 633 C C . ALA A 1 85 ? 2.591 -6.296 -0.097 1.00 97.94 85 ALA A C 1
ATOM 635 O O . ALA A 1 85 ? 2.610 -6.462 -1.318 1.00 97.94 85 ALA A O 1
ATOM 636 N N . ARG A 1 86 ? 3.471 -6.919 0.700 1.00 97.00 86 ARG A N 1
ATOM 637 C CA . ARG A 1 86 ? 4.474 -7.889 0.213 1.00 97.00 86 ARG A CA 1
ATOM 638 C C . ARG A 1 86 ? 3.874 -9.230 -0.228 1.00 97.00 86 ARG A C 1
ATOM 640 O O . ARG A 1 86 ? 4.603 -10.108 -0.690 1.00 97.00 86 ARG A O 1
ATOM 647 N N . GLY A 1 87 ? 2.554 -9.385 -0.140 1.00 97.56 87 GLY A N 1
ATOM 648 C CA . GLY A 1 87 ? 1.833 -10.582 -0.556 1.00 97.56 87 GLY A CA 1
ATOM 649 C C . GLY A 1 87 ? 1.810 -11.676 0.506 1.00 97.56 87 GLY A C 1
ATOM 650 O O . GLY A 1 87 ? 1.583 -12.837 0.164 1.00 97.56 87 GLY A O 1
ATOM 651 N N . GLU A 1 88 ? 2.050 -11.344 1.773 1.00 98.62 88 GLU A N 1
ATOM 652 C CA . GLU A 1 88 ? 1.801 -12.260 2.884 1.00 98.62 88 GLU A CA 1
ATOM 653 C C . GLU A 1 88 ? 0.295 -12.338 3.182 1.00 98.62 88 GLU A C 1
ATOM 655 O O . GLU A 1 88 ? -0.478 -11.436 2.855 1.00 98.62 88 GLU A O 1
ATOM 660 N N . GLN A 1 89 ? -0.134 -13.455 3.768 1.00 98.56 89 GLN A N 1
ATOM 661 C CA . GLN A 1 89 ? -1.493 -13.592 4.283 1.00 98.56 89 GLN A CA 1
ATOM 662 C C . GLN A 1 89 ? -1.571 -12.928 5.660 1.00 98.56 89 GLN A C 1
ATOM 664 O O . GLN A 1 89 ? -0.671 -13.117 6.478 1.00 98.56 89 GLN A O 1
ATOM 669 N N . VAL A 1 90 ? -2.642 -12.177 5.909 1.00 98.44 90 VAL A N 1
ATOM 670 C CA . VAL A 1 90 ? -2.922 -11.550 7.208 1.00 98.44 90 VAL A CA 1
ATOM 671 C C . VAL A 1 90 ? -4.384 -11.768 7.594 1.00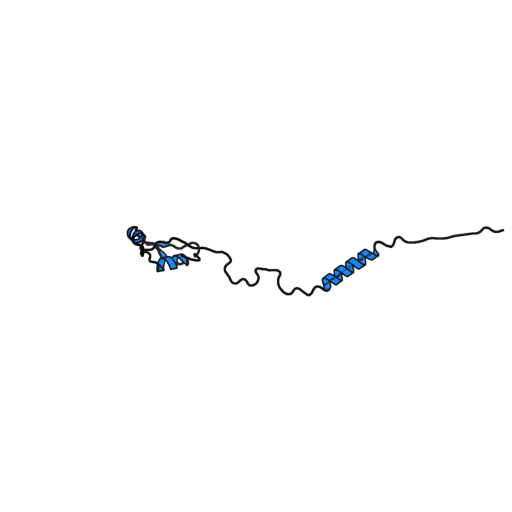 98.44 90 VAL A C 1
ATOM 673 O O . VAL A 1 90 ? -5.242 -11.954 6.729 1.00 98.44 90 VAL A O 1
ATOM 676 N N . THR A 1 91 ? -4.687 -11.693 8.886 1.00 98.56 91 THR A N 1
ATOM 677 C CA . THR A 1 91 ? -6.065 -11.671 9.387 1.00 98.56 91 THR A CA 1
ATOM 678 C C . THR A 1 91 ? -6.604 -10.237 9.339 1.00 98.56 91 THR A C 1
ATOM 680 O O . THR A 1 91 ? -5.980 -9.323 9.873 1.00 98.56 91 THR A O 1
ATOM 683 N N . SER A 1 92 ? -7.758 -10.014 8.708 1.00 97.56 92 SER A N 1
ATOM 684 C CA . SER A 1 92 ? -8.420 -8.704 8.652 1.00 97.56 92 SER A CA 1
ATOM 685 C C . SER A 1 92 ? -8.941 -8.263 10.028 1.00 97.56 92 SER A C 1
ATOM 687 O O . SER A 1 92 ? -9.107 -9.074 10.940 1.00 97.56 92 SER A O 1
ATOM 689 N N . SER A 1 93 ? -9.327 -6.989 10.169 1.00 97.69 93 SER A N 1
ATOM 690 C CA . SER A 1 93 ? -9.966 -6.489 11.403 1.00 97.69 93 SER A CA 1
ATOM 691 C C . SER A 1 93 ? -11.310 -7.165 11.715 1.00 97.69 93 SER A C 1
ATOM 693 O O . SER A 1 93 ? -11.793 -7.085 12.841 1.00 97.69 93 SER A O 1
ATOM 695 N N . THR A 1 94 ? -11.903 -7.855 10.735 1.00 97.38 94 THR A N 1
ATOM 696 C CA . THR A 1 94 ? -13.124 -8.661 10.886 1.00 97.38 94 THR A CA 1
ATOM 697 C C . THR A 1 94 ? -12.847 -10.149 11.132 1.00 97.38 94 THR A C 1
ATOM 699 O O . THR A 1 94 ? -13.789 -10.934 11.204 1.00 97.38 94 THR A O 1
ATOM 702 N N . GLY A 1 95 ? -11.580 -10.552 11.274 1.00 97.88 95 GLY A N 1
ATOM 703 C CA . GLY A 1 95 ? -11.182 -11.935 11.551 1.00 97.88 95 GLY A CA 1
ATOM 704 C C . GLY A 1 95 ? -11.090 -12.837 10.317 1.00 97.88 95 GLY A C 1
ATOM 705 O O . GLY A 1 95 ? -11.018 -14.054 10.461 1.00 97.88 95 GLY A O 1
ATOM 706 N N . ILE A 1 96 ? -11.122 -12.272 9.107 1.00 98.25 96 ILE A N 1
ATOM 707 C CA . ILE A 1 96 ? -11.072 -13.033 7.854 1.00 98.25 96 ILE A CA 1
ATOM 708 C C . ILE A 1 96 ? -9.631 -13.083 7.357 1.00 98.25 96 ILE A C 1
ATOM 710 O O . ILE A 1 96 ? -8.977 -12.052 7.229 1.00 98.25 96 ILE A O 1
ATOM 714 N N . GLU A 1 97 ? -9.154 -14.273 7.013 1.00 98.50 97 GLU A N 1
ATOM 715 C CA . GLU A 1 97 ? -7.860 -14.443 6.357 1.00 98.50 97 GLU A CA 1
ATOM 716 C C . GLU A 1 97 ? -7.887 -13.865 4.939 1.00 98.50 97 GLU A C 1
ATOM 718 O O . GLU A 1 97 ? -8.678 -14.287 4.092 1.00 98.50 97 GLU A O 1
ATOM 723 N N . VAL A 1 98 ? -7.010 -12.899 4.673 1.00 97.94 98 VAL A N 1
ATOM 724 C CA . VAL A 1 98 ? -6.932 -12.191 3.393 1.00 97.94 98 VAL A CA 1
ATOM 725 C C . VAL A 1 98 ? -5.514 -12.215 2.833 1.00 97.94 98 VAL A C 1
ATOM 727 O O . VAL A 1 98 ? -4.522 -12.186 3.561 1.00 97.94 98 VAL A O 1
ATOM 730 N N . LYS A 1 99 ? -5.412 -12.256 1.501 1.00 98.38 99 LYS A N 1
ATOM 731 C CA . LYS A 1 99 ? -4.147 -12.200 0.760 1.00 98.38 99 LYS A CA 1
ATOM 732 C C . LYS A 1 99 ? -4.355 -11.512 -0.587 1.00 98.38 99 LYS A C 1
ATOM 734 O O . LYS A 1 99 ? -5.331 -11.800 -1.279 1.00 98.38 99 LYS A O 1
ATOM 739 N N . LEU A 1 100 ? -3.434 -10.635 -0.981 1.00 97.12 100 LEU A N 1
ATOM 740 C CA . LEU A 1 100 ? -3.442 -10.044 -2.320 1.00 97.12 100 LEU A CA 1
ATOM 741 C C . LEU A 1 100 ? -3.127 -11.102 -3.390 1.00 97.12 100 LEU A C 1
ATOM 743 O O . LEU A 1 100 ? -2.322 -12.008 -3.176 1.00 97.12 100 LEU A O 1
ATOM 747 N N . SER A 1 101 ? -3.718 -10.964 -4.580 1.00 96.62 101 SER A N 1
ATOM 748 C CA . SER A 1 101 ? -3.438 -11.868 -5.710 1.00 96.62 101 SER A CA 1
ATOM 749 C C . SER A 1 101 ? -2.001 -11.750 -6.236 1.00 96.62 101 SER A C 1
ATOM 751 O O . SER A 1 101 ? -1.493 -12.671 -6.874 1.00 96.62 101 SER A O 1
ATOM 753 N N . ARG A 1 102 ? -1.347 -10.615 -5.968 1.00 95.12 102 ARG A N 1
ATOM 754 C CA . ARG A 1 102 ? 0.052 -10.313 -6.278 1.00 95.12 102 ARG A CA 1
ATOM 755 C C . ARG A 1 102 ? 0.614 -9.328 -5.245 1.00 95.12 102 ARG A C 1
ATOM 757 O O . ARG A 1 102 ? -0.169 -8.560 -4.687 1.00 95.12 102 ARG A O 1
ATOM 764 N N . PRO A 1 103 ? 1.938 -9.295 -5.029 1.00 96.31 103 PRO A N 1
ATOM 765 C CA . PRO A 1 103 ? 2.557 -8.260 -4.212 1.00 96.31 103 PRO A CA 1
ATOM 766 C C . PRO A 1 103 ? 2.487 -6.880 -4.885 1.00 96.31 103 PRO A C 1
ATOM 768 O O . PRO A 1 103 ? 2.218 -6.754 -6.091 1.00 96.31 103 PRO A O 1
ATOM 771 N N . MET A 1 104 ? 2.757 -5.859 -4.081 1.00 97.06 104 MET A N 1
ATOM 772 C CA . MET A 1 104 ? 2.986 -4.475 -4.478 1.00 97.06 104 MET A CA 1
ATOM 773 C C . MET A 1 104 ? 4.477 -4.135 -4.370 1.00 97.06 104 MET A C 1
ATOM 775 O O . MET A 1 104 ? 5.194 -4.710 -3.551 1.00 97.06 104 MET A O 1
ATOM 779 N N . ASP A 1 105 ? 4.939 -3.200 -5.199 1.00 95.12 105 ASP A N 1
ATOM 780 C CA . ASP A 1 105 ? 6.328 -2.718 -5.173 1.00 95.12 105 ASP A CA 1
ATOM 781 C C . ASP A 1 105 ? 6.561 -1.698 -4.044 1.00 95.12 105 ASP A C 1
ATOM 783 O O . ASP A 1 105 ? 7.676 -1.570 -3.540 1.00 95.12 105 ASP A O 1
ATOM 787 N N . PHE A 1 106 ? 5.511 -0.973 -3.650 1.00 94.62 106 PHE A N 1
ATOM 788 C CA . PHE A 1 106 ? 5.511 -0.014 -2.548 1.00 94.62 106 PHE A CA 1
ATOM 789 C C . PHE A 1 106 ? 4.134 0.036 -1.874 1.00 94.62 106 PHE A C 1
ATOM 791 O O . PHE A 1 106 ? 3.142 -0.443 -2.427 1.00 94.62 106 PHE A O 1
ATOM 798 N N . LEU A 1 107 ? 4.104 0.587 -0.665 1.00 93.81 107 LEU A N 1
ATOM 799 C CA . LEU A 1 107 ? 2.914 0.867 0.128 1.00 93.81 107 LEU A CA 1
ATOM 800 C C . LEU A 1 107 ? 3.098 2.228 0.799 1.00 93.81 107 LEU A C 1
ATOM 802 O O . LEU A 1 107 ? 4.254 2.491 1.213 1.00 93.81 107 LEU A O 1
#